Protein AF-A0A7J9YM02-F1 (afdb_monomer)

Structure (mmCIF, N/CA/C/O backbone):
data_AF-A0A7J9YM02-F1
#
_entry.id   AF-A0A7J9YM02-F1
#
loop_
_atom_site.group_PDB
_atom_site.id
_atom_site.type_symbol
_atom_site.label_atom_id
_atom_site.label_alt_id
_atom_site.label_comp_id
_atom_site.label_asym_id
_atom_site.label_entity_id
_atom_site.label_seq_id
_atom_site.pdbx_PDB_ins_code
_atom_site.Cartn_x
_atom_site.Cartn_y
_atom_site.Cartn_z
_atom_site.occupancy
_atom_site.B_iso_or_equiv
_atom_site.auth_seq_id
_atom_site.auth_comp_id
_atom_site.auth_asym_id
_atom_site.auth_atom_id
_atom_site.pdbx_PDB_model_num
ATOM 1 N N . PRO A 1 1 ? -14.355 -8.572 19.866 1.00 68.12 1 PRO A N 1
ATOM 2 C CA . PRO A 1 1 ? -15.587 -9.038 19.179 1.00 68.12 1 PRO A CA 1
ATOM 3 C C . PRO A 1 1 ? -16.026 -7.992 18.155 1.00 68.12 1 PRO A C 1
ATOM 5 O O . PRO A 1 1 ? -15.971 -6.816 18.474 1.00 68.12 1 PRO A O 1
ATOM 8 N N . ASP A 1 2 ? -16.392 -8.423 16.943 1.00 88.94 2 ASP A N 1
ATOM 9 C CA . ASP A 1 2 ? -16.459 -7.600 15.717 1.00 88.94 2 ASP A CA 1
ATOM 10 C C . ASP A 1 2 ? -15.138 -6.881 15.384 1.00 88.94 2 ASP A C 1
ATOM 12 O O . ASP A 1 2 ? -14.971 -5.665 15.497 1.00 88.94 2 ASP A O 1
ATOM 16 N N . ARG A 1 3 ? -14.171 -7.688 14.930 1.00 91.69 3 ARG A N 1
ATOM 17 C CA . ARG A 1 3 ? -12.837 -7.229 14.531 1.00 91.69 3 ARG A CA 1
ATOM 18 C C . ARG A 1 3 ? -12.886 -6.137 13.458 1.00 91.69 3 ARG A C 1
ATOM 20 O O . ARG A 1 3 ? -12.009 -5.276 13.442 1.00 91.69 3 ARG A O 1
ATOM 27 N N . ALA A 1 4 ? -13.879 -6.168 12.571 1.00 93.69 4 ALA A N 1
ATOM 28 C CA . ALA A 1 4 ? -14.016 -5.176 11.515 1.00 93.69 4 ALA A CA 1
ATOM 29 C C . ALA A 1 4 ? -14.448 -3.820 12.091 1.00 93.69 4 ALA A C 1
ATOM 31 O O . ALA A 1 4 ? -13.856 -2.801 11.744 1.00 93.69 4 ALA A O 1
ATOM 32 N N . ALA A 1 5 ? -15.408 -3.792 13.020 1.00 95.00 5 ALA A N 1
ATOM 33 C CA . ALA A 1 5 ? -15.761 -2.560 13.732 1.00 95.00 5 ALA A CA 1
ATOM 34 C C . ALA A 1 5 ? -14.578 -1.987 14.524 1.00 95.00 5 ALA A C 1
ATOM 36 O O . ALA A 1 5 ? -14.300 -0.790 14.445 1.00 95.00 5 ALA A O 1
ATOM 37 N N . GLU A 1 6 ? -13.831 -2.844 15.223 1.00 93.88 6 GLU A N 1
ATOM 38 C CA . GLU A 1 6 ? -12.616 -2.434 15.936 1.00 93.88 6 GLU A CA 1
ATOM 39 C C . GLU A 1 6 ? -11.562 -1.828 14.991 1.00 93.88 6 GLU A C 1
ATOM 41 O O . GLU A 1 6 ? -10.863 -0.892 15.372 1.00 93.88 6 GLU A O 1
ATOM 46 N N . LEU A 1 7 ? -11.422 -2.354 13.768 1.00 93.31 7 LEU A N 1
ATOM 47 C CA . LEU A 1 7 ? -10.501 -1.819 12.762 1.00 93.31 7 LEU A CA 1
ATOM 48 C C . LEU A 1 7 ? -10.946 -0.455 12.234 1.00 93.31 7 LEU A C 1
ATOM 50 O O . LEU A 1 7 ? -10.125 0.460 12.228 1.00 93.31 7 LEU A O 1
ATOM 54 N N . ARG A 1 8 ? -12.227 -0.291 11.874 1.00 95.31 8 ARG A N 1
ATOM 55 C CA . ARG A 1 8 ? -12.769 0.994 11.394 1.00 95.31 8 ARG A CA 1
ATOM 56 C C . ARG A 1 8 ? -12.461 2.124 12.373 1.00 95.31 8 ARG A C 1
ATOM 58 O O . ARG A 1 8 ? -11.827 3.106 12.003 1.00 95.31 8 ARG A O 1
ATOM 65 N N . ASN A 1 9 ? -12.767 1.920 13.653 1.00 95.25 9 ASN A N 1
ATOM 66 C CA . ASN A 1 9 ? -12.581 2.927 14.707 1.00 95.25 9 ASN A CA 1
ATOM 67 C C . ASN A 1 9 ? -11.107 3.316 14.952 1.00 95.25 9 ASN A C 1
ATOM 69 O O . ASN A 1 9 ? -10.801 4.282 15.661 1.00 95.25 9 ASN A O 1
ATOM 73 N N . ARG A 1 10 ? -10.152 2.554 14.407 1.00 92.38 10 ARG A N 1
ATOM 74 C CA . ARG A 1 10 ? -8.721 2.820 14.570 1.00 92.38 10 ARG A CA 1
ATOM 75 C C . ARG A 1 10 ? -8.150 3.721 13.488 1.00 92.38 10 ARG A C 1
ATOM 77 O O . ARG A 1 10 ? -7.113 4.322 13.754 1.00 92.38 10 ARG A O 1
ATOM 84 N N . THR A 1 11 ? -8.820 3.880 12.356 1.00 95.12 11 THR A N 1
ATOM 85 C CA . THR A 1 11 ? -8.307 4.628 11.203 1.00 95.12 11 THR A CA 1
ATOM 86 C C . THR A 1 11 ? -9.130 5.901 10.971 1.00 95.12 11 THR A C 1
ATOM 88 O O . THR A 1 11 ? -10.348 5.831 11.116 1.00 95.12 11 THR A O 1
ATOM 91 N N . PRO A 1 12 ? -8.529 7.045 10.599 1.00 96.31 12 PRO A N 1
ATOM 92 C CA . PRO A 1 12 ? -9.269 8.262 10.254 1.00 96.31 12 PRO A CA 1
ATOM 93 C C . PRO A 1 12 ? -10.338 8.097 9.168 1.00 96.31 12 PRO A C 1
ATOM 95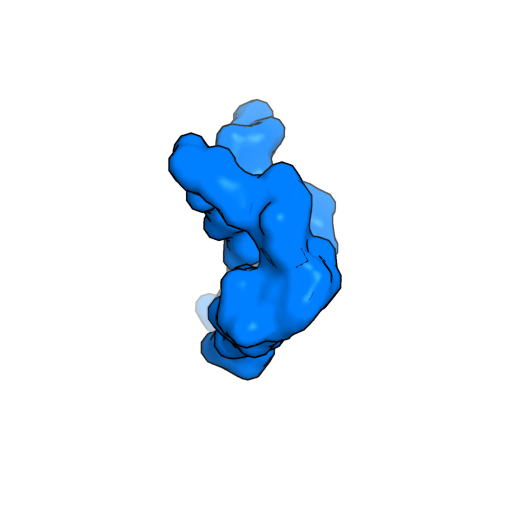 O O . PRO A 1 12 ? -11.347 8.789 9.210 1.00 96.31 12 PRO A O 1
ATOM 98 N N . LEU A 1 13 ? -10.138 7.190 8.208 1.00 96.38 13 LEU A N 1
ATOM 99 C CA . LEU A 1 13 ? -11.113 6.928 7.142 1.00 96.38 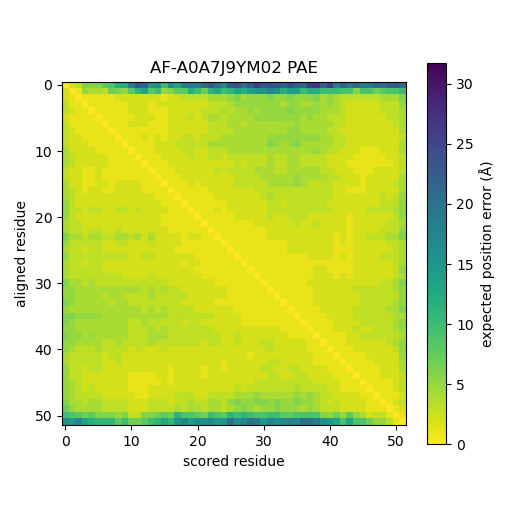13 LEU A CA 1
ATOM 100 C C . LEU A 1 13 ? -12.230 5.953 7.545 1.00 96.38 13 LEU A C 1
ATOM 102 O O . LEU A 1 13 ? -13.044 5.589 6.702 1.00 96.38 13 LEU A O 1
ATOM 106 N N . GLU A 1 14 ? -12.258 5.505 8.803 1.00 96.56 14 GLU A N 1
ATOM 107 C CA . GLU A 1 14 ? -13.282 4.603 9.345 1.00 96.56 14 GLU A CA 1
ATOM 108 C C . GLU A 1 14 ? -13.520 3.337 8.500 1.00 96.56 14 GLU A C 1
ATOM 110 O O . GLU A 1 14 ? -14.630 2.809 8.419 1.00 96.56 14 GLU A O 1
ATOM 115 N N . VAL A 1 15 ? -12.455 2.810 7.885 1.00 95.81 15 VAL A N 1
ATOM 116 C CA . VAL A 1 15 ? -12.511 1.664 6.971 1.00 95.81 15 VAL A CA 1
ATOM 117 C C . VAL A 1 15 ? -11.764 0.462 7.545 1.00 95.81 15 VAL A C 1
ATOM 119 O O . VAL A 1 15 ? -10.669 0.573 8.091 1.00 95.81 15 VAL A O 1
ATOM 122 N N . ALA A 1 16 ? -1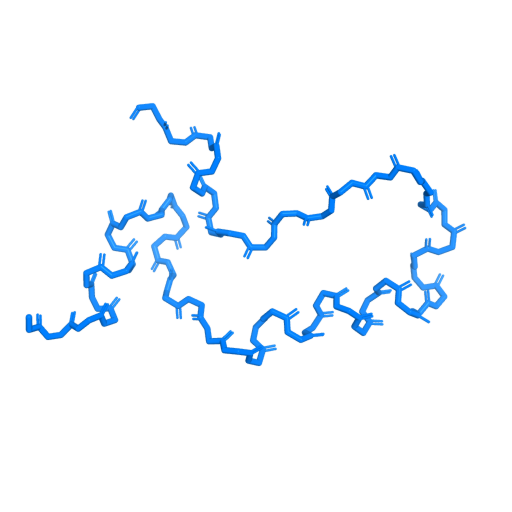2.370 -0.718 7.424 1.00 96.06 16 ALA A N 1
ATOM 123 C CA . ALA A 1 16 ? -11.714 -1.984 7.720 1.00 96.06 16 ALA A CA 1
ATOM 124 C C . ALA A 1 16 ? -11.233 -2.577 6.400 1.00 96.06 16 ALA A C 1
ATOM 126 O O . ALA A 1 16 ? -11.978 -3.315 5.760 1.00 96.06 16 ALA A O 1
ATOM 127 N N . LEU A 1 17 ? -10.018 -2.200 5.995 1.00 95.50 17 LEU A N 1
ATOM 128 C CA . LEU A 1 17 ? -9.434 -2.659 4.738 1.00 95.50 17 LEU A CA 1
ATOM 129 C C . LEU A 1 17 ? -9.319 -4.186 4.715 1.00 95.50 17 LEU A C 1
ATOM 131 O O . LEU A 1 17 ? -8.886 -4.823 5.681 1.00 95.50 17 LEU A O 1
ATOM 135 N N . THR A 1 18 ? -9.728 -4.746 3.588 1.00 95.06 18 THR A N 1
ATOM 136 C CA . THR A 1 18 ? -9.614 -6.156 3.228 1.00 95.06 18 THR A CA 1
ATOM 137 C C . THR A 1 18 ? -8.328 -6.396 2.430 1.00 95.06 18 THR A C 1
ATOM 139 O O . THR A 1 18 ? -7.733 -5.445 1.913 1.00 95.06 18 THR 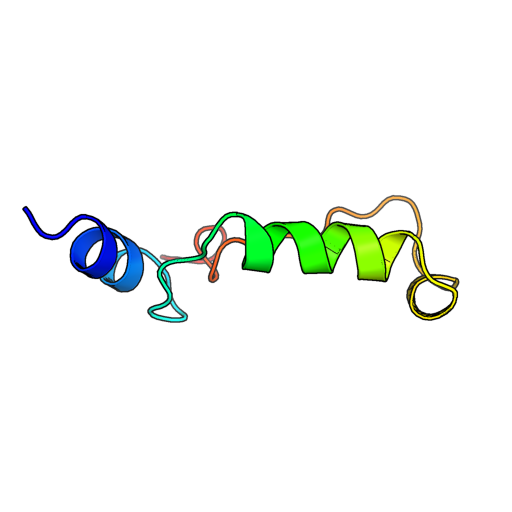A O 1
ATOM 142 N N . PRO A 1 19 ? -7.863 -7.651 2.293 1.00 95.12 19 PRO A N 1
ATOM 143 C CA . PRO A 1 19 ? -6.734 -7.971 1.418 1.00 95.12 19 PRO A CA 1
ATOM 144 C C . PRO A 1 19 ? -6.898 -7.432 -0.013 1.00 95.12 19 PRO A C 1
ATOM 146 O O . PRO A 1 19 ? -5.931 -6.954 -0.609 1.00 95.12 19 PRO A O 1
ATOM 149 N N . GLU A 1 20 ? -8.118 -7.456 -0.544 1.00 95.50 20 GLU A N 1
ATOM 150 C CA . GLU A 1 20 ? -8.456 -6.965 -1.879 1.00 95.50 20 GLU A CA 1
ATOM 151 C C . GLU A 1 20 ? -8.259 -5.446 -2.005 1.00 95.50 20 GLU A C 1
ATOM 153 O O . GLU A 1 20 ? -7.735 -4.978 -3.020 1.00 95.50 20 GLU A O 1
ATOM 158 N N . ASP A 1 21 ? -8.578 -4.678 -0.957 1.00 94.50 21 ASP A N 1
ATOM 159 C CA . ASP A 1 21 ? -8.343 -3.228 -0.934 1.00 94.50 21 ASP A CA 1
ATOM 160 C C . ASP A 1 21 ? -6.842 -2.897 -1.021 1.00 94.50 21 ASP A C 1
ATOM 162 O O . ASP A 1 21 ? -6.434 -1.945 -1.692 1.00 94.50 21 ASP A O 1
ATOM 166 N N . HIS A 1 22 ? -5.989 -3.718 -0.397 1.00 95.62 22 HIS A N 1
ATOM 167 C CA . HIS A 1 22 ? -4.536 -3.573 -0.508 1.00 95.62 22 HIS A CA 1
ATOM 168 C C . HIS A 1 22 ? -4.018 -3.995 -1.889 1.00 95.62 22 HIS A C 1
ATOM 170 O O . HIS A 1 22 ? -3.140 -3.329 -2.444 1.00 95.62 22 HIS A O 1
ATOM 176 N N . ALA A 1 23 ? -4.568 -5.065 -2.475 1.00 97.31 23 ALA A N 1
ATOM 177 C CA . ALA A 1 23 ? -4.168 -5.566 -3.792 1.00 97.31 23 ALA A CA 1
ATOM 178 C C . ALA A 1 23 ? -4.315 -4.503 -4.896 1.00 97.31 23 ALA A C 1
ATOM 180 O O . ALA A 1 23 ? -3.451 -4.398 -5.771 1.00 97.31 23 ALA A O 1
ATOM 181 N N . GLY A 1 24 ? -5.345 -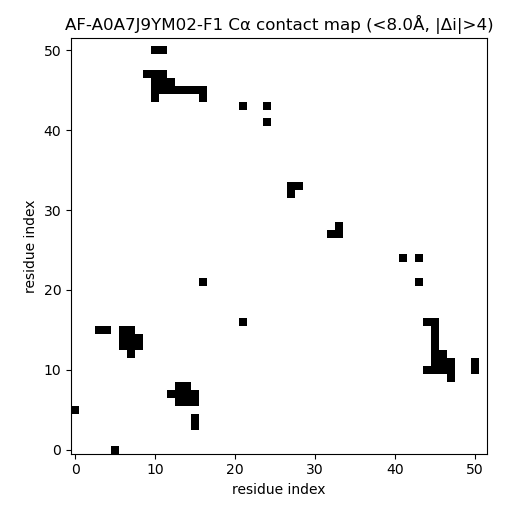3.652 -4.812 1.00 95.50 24 GLY A N 1
ATOM 182 C CA . GLY A 1 24 ? -5.554 -2.541 -5.745 1.00 95.50 24 GLY A CA 1
ATOM 183 C C . GLY A 1 24 ? -4.360 -1.581 -5.837 1.00 95.50 24 GLY A C 1
ATOM 184 O O . GLY A 1 24 ? -4.034 -1.104 -6.924 1.00 95.50 24 GLY A O 1
ATOM 185 N N . SER A 1 25 ? -3.641 -1.367 -4.729 1.00 97.19 25 SER A N 1
ATOM 186 C CA . SER A 1 25 ? -2.439 -0.518 -4.706 1.00 97.19 25 SER A CA 1
ATOM 187 C C . SER A 1 25 ? -1.303 -1.101 -5.553 1.00 97.19 25 SER A C 1
ATOM 189 O O . SER A 1 25 ? -0.613 -0.360 -6.251 1.00 97.19 25 SER A O 1
ATOM 191 N N . TYR A 1 26 ? -1.134 -2.426 -5.556 1.00 97.25 26 TYR A N 1
ATOM 192 C CA . TYR A 1 26 ? -0.139 -3.098 -6.397 1.00 97.25 26 TYR A CA 1
ATOM 193 C C . TYR A 1 26 ? -0.512 -3.027 -7.876 1.00 97.25 26 TYR A C 1
ATOM 195 O O . TYR A 1 26 ? 0.349 -2.757 -8.707 1.00 97.25 26 TYR A O 1
ATOM 203 N N . VAL A 1 27 ? -1.795 -3.214 -8.203 1.00 97.31 27 VAL A N 1
ATOM 204 C CA . VAL A 1 27 ? -2.288 -3.081 -9.582 1.00 97.31 27 VAL A CA 1
ATOM 205 C C . VAL A 1 27 ? -2.075 -1.657 -10.099 1.00 97.31 27 VAL A C 1
ATOM 207 O O . VAL A 1 27 ? -1.588 -1.484 -11.212 1.00 97.31 27 VAL A O 1
ATOM 210 N N . PHE A 1 28 ? -2.367 -0.637 -9.284 1.00 97.38 28 PHE A N 1
ATOM 211 C CA . PHE A 1 28 ? -2.082 0.760 -9.620 1.00 97.38 28 PHE A CA 1
ATOM 212 C C . PHE A 1 28 ? -0.588 0.984 -9.893 1.00 97.38 28 PHE A C 1
ATOM 214 O O . PHE A 1 28 ? -0.242 1.487 -10.962 1.00 97.38 28 PHE A O 1
ATOM 221 N N . LEU A 1 29 ? 0.288 0.571 -8.969 1.00 97.69 29 LEU A N 1
ATOM 222 C CA . LEU A 1 29 ? 1.739 0.757 -9.097 1.00 97.69 29 LEU A CA 1
ATOM 223 C C . LEU A 1 29 ? 2.350 -0.020 -10.273 1.00 97.69 29 LEU A C 1
ATOM 225 O O . LEU A 1 29 ? 3.357 0.412 -10.823 1.00 97.69 29 LEU A O 1
ATOM 229 N N . ALA A 1 30 ? 1.744 -1.138 -10.676 1.00 98.06 30 ALA A N 1
ATOM 230 C CA . ALA A 1 30 ? 2.157 -1.917 -11.842 1.00 98.06 30 ALA A CA 1
ATOM 231 C C . ALA A 1 30 ? 1.612 -1.372 -13.177 1.00 98.06 30 ALA A C 1
ATOM 233 O O . ALA A 1 30 ? 1.998 -1.862 -14.237 1.00 98.06 30 ALA A O 1
ATOM 234 N N . SER A 1 31 ? 0.700 -0.398 -13.145 1.00 98.44 31 SER A N 1
ATOM 235 C CA . SER A 1 31 ? 0.046 0.144 -14.339 1.00 98.44 31 SER A CA 1
ATOM 236 C C . SER A 1 31 ? 0.738 1.395 -14.887 1.00 98.44 31 SER A C 1
ATOM 238 O O . SER A 1 31 ? 1.450 2.104 -14.172 1.00 98.44 31 SER A O 1
ATOM 240 N N . ASP A 1 32 ? 0.416 1.755 -16.133 1.00 98.56 32 ASP A N 1
ATOM 241 C CA . ASP A 1 32 ? 0.870 3.006 -16.759 1.00 98.56 32 ASP A CA 1
ATOM 242 C C . ASP A 1 32 ? 0.417 4.267 -16.006 1.00 98.56 32 ASP A C 1
ATOM 244 O O . ASP A 1 32 ? 1.013 5.335 -16.169 1.00 98.56 32 ASP A O 1
ATOM 248 N N . MET A 1 33 ? -0.606 4.165 -15.147 1.00 98.06 33 MET A N 1
ATOM 249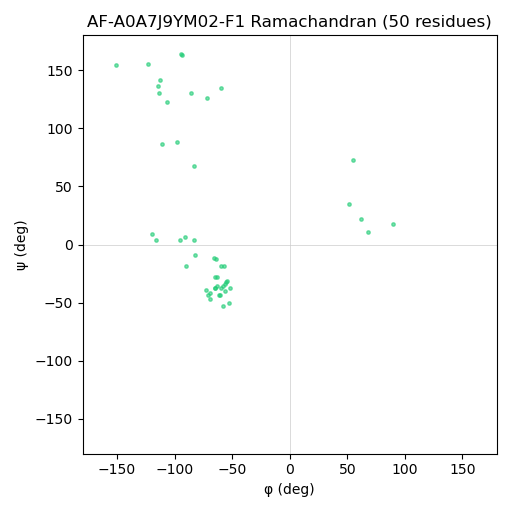 C CA . MET A 1 33 ? -1.058 5.287 -14.319 1.00 98.06 33 MET A CA 1
ATOM 250 C C . MET A 1 33 ? 0.023 5.745 -13.331 1.00 98.06 33 MET A C 1
ATOM 252 O O . MET A 1 33 ? 0.070 6.924 -12.988 1.00 98.06 33 MET A O 1
ATOM 256 N N . ALA A 1 34 ? 0.921 4.848 -12.913 1.00 98.19 34 ALA A N 1
ATOM 257 C CA . ALA A 1 34 ? 1.997 5.152 -11.975 1.00 98.19 34 ALA A CA 1
ATOM 258 C C . ALA A 1 34 ? 3.307 5.603 -12.655 1.00 98.19 34 ALA A C 1
ATOM 260 O O . ALA A 1 34 ? 4.303 5.822 -11.969 1.00 98.19 34 ALA A O 1
ATOM 261 N N . ARG A 1 35 ? 3.335 5.811 -13.984 1.00 98.06 35 ARG A N 1
ATOM 262 C CA . ARG A 1 35 ? 4.568 6.111 -14.753 1.00 98.06 35 ARG A CA 1
ATOM 263 C C . ARG A 1 35 ? 5.365 7.343 -14.296 1.00 98.06 35 ARG A C 1
ATOM 265 O O . ARG A 1 35 ? 6.518 7.499 -14.682 1.00 98.06 35 ARG A O 1
ATOM 272 N N . GLY A 1 36 ? 4.742 8.243 -13.535 1.00 98.12 36 GLY A N 1
ATOM 273 C CA . GLY A 1 36 ? 5.374 9.440 -12.973 1.00 98.12 36 GLY A CA 1
ATOM 274 C C . GLY A 1 36 ? 5.895 9.276 -1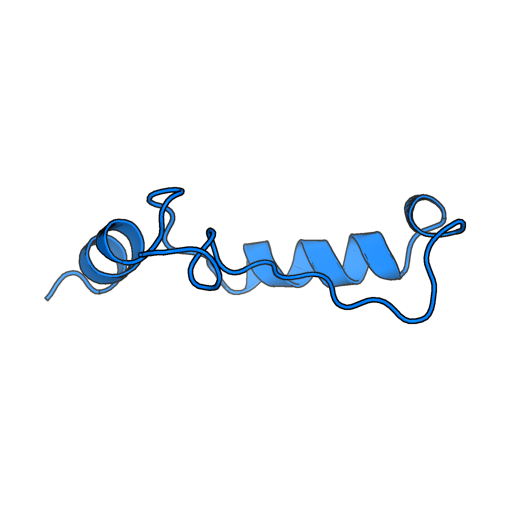1.541 1.00 98.12 36 GLY A C 1
ATOM 275 O O . GLY A 1 36 ? 6.339 10.258 -10.955 1.00 98.12 36 GLY A O 1
ATOM 276 N N . MET A 1 37 ? 5.808 8.081 -10.953 1.00 97.69 37 MET A N 1
ATOM 277 C CA . MET A 1 37 ? 6.144 7.826 -9.551 1.00 97.69 37 MET A CA 1
ATOM 278 C C . MET A 1 37 ? 7.374 6.922 -9.445 1.00 97.69 37 MET A C 1
ATOM 280 O O . MET A 1 37 ? 7.441 5.866 -10.065 1.00 97.69 37 MET A O 1
ATOM 284 N N . THR A 1 38 ? 8.350 7.316 -8.628 1.00 97.56 38 THR A N 1
ATOM 285 C CA . THR A 1 38 ? 9.512 6.486 -8.279 1.00 97.56 38 THR A CA 1
ATOM 286 C C . THR A 1 38 ? 10.024 6.856 -6.889 1.00 97.56 38 THR A C 1
ATOM 288 O O . THR A 1 38 ? 9.792 7.971 -6.424 1.00 97.56 38 THR A O 1
ATOM 291 N N . GLY A 1 39 ? 10.693 5.920 -6.209 1.00 97.62 39 GLY A N 1
ATOM 292 C CA . GLY A 1 39 ? 11.337 6.162 -4.911 1.00 97.62 39 GLY A CA 1
ATOM 293 C C . GLY A 1 39 ? 10.393 6.571 -3.773 1.00 97.62 39 GLY A C 1
ATOM 294 O O . GLY A 1 39 ? 10.841 7.190 -2.814 1.00 97.62 39 GLY A O 1
ATOM 295 N N . THR A 1 40 ? 9.099 6.260 -3.878 1.00 96.44 40 THR A N 1
ATOM 296 C CA . THR A 1 40 ? 8.073 6.657 -2.904 1.00 96.44 40 THR A CA 1
ATOM 297 C C . THR A 1 40 ? 7.325 5.451 -2.339 1.00 96.44 40 THR A C 1
ATOM 299 O O . THR A 1 40 ? 7.240 4.407 -2.986 1.00 96.44 40 THR A O 1
ATOM 302 N N . CYS A 1 41 ? 6.763 5.609 -1.139 1.00 95.31 41 CYS A N 1
ATOM 303 C CA . CYS A 1 41 ? 5.940 4.609 -0.465 1.00 95.31 41 CYS A CA 1
ATOM 304 C C . CYS A 1 41 ? 4.466 5.032 -0.497 1.00 95.31 41 CYS A C 1
ATOM 306 O O . CYS A 1 41 ? 4.106 6.099 0.005 1.00 95.31 41 CYS A O 1
ATOM 308 N N . LEU A 1 42 ? 3.608 4.174 -1.051 1.00 95.50 42 LEU A N 1
ATOM 309 C CA . LEU A 1 42 ? 2.156 4.324 -0.970 1.00 95.50 42 LEU A CA 1
ATOM 310 C C . LEU A 1 42 ? 1.652 3.690 0.334 1.00 95.50 42 LEU A C 1
ATOM 312 O O . LEU A 1 42 ? 1.992 2.545 0.626 1.00 95.50 42 LEU A O 1
ATOM 316 N N . HIS A 1 43 ? 0.834 4.419 1.097 1.00 95.38 43 HIS A N 1
ATOM 317 C CA . HIS A 1 43 ? 0.308 3.981 2.394 1.00 95.38 43 HIS A CA 1
ATOM 318 C C . HIS A 1 43 ? -1.208 3.718 2.316 1.00 95.38 43 HIS A C 1
ATOM 320 O O . HIS A 1 43 ? -2.001 4.615 2.597 1.00 95.38 43 HIS A O 1
ATOM 326 N N . PRO A 1 44 ? -1.647 2.507 1.923 1.00 95.00 44 PRO A N 1
ATOM 327 C CA . PRO A 1 44 ? -3.054 2.117 1.960 1.00 95.00 44 PRO A CA 1
ATOM 328 C C . PRO A 1 44 ? -3.429 1.642 3.371 1.00 95.00 44 PRO A C 1
ATOM 330 O O . PRO A 1 44 ? -3.641 0.455 3.596 1.00 95.00 44 PRO A O 1
ATOM 333 N N . ASP A 1 45 ? -3.436 2.549 4.349 1.00 95.25 45 ASP A N 1
ATOM 334 C CA . ASP A 1 45 ? -3.563 2.218 5.779 1.00 95.25 45 ASP A CA 1
ATOM 335 C C . ASP A 1 45 ? -4.801 2.834 6.456 1.00 95.25 45 ASP A C 1
ATOM 337 O O . ASP A 1 45 ? -4.922 2.811 7.679 1.00 95.25 45 ASP A O 1
ATOM 341 N N . GLY A 1 46 ? -5.718 3.422 5.683 1.00 95.62 46 GLY A N 1
ATOM 342 C CA . GLY A 1 46 ? -6.886 4.124 6.226 1.00 95.62 46 GLY A CA 1
ATOM 343 C C . GLY A 1 46 ? -6.543 5.421 6.976 1.00 95.62 46 GLY A C 1
ATOM 344 O O .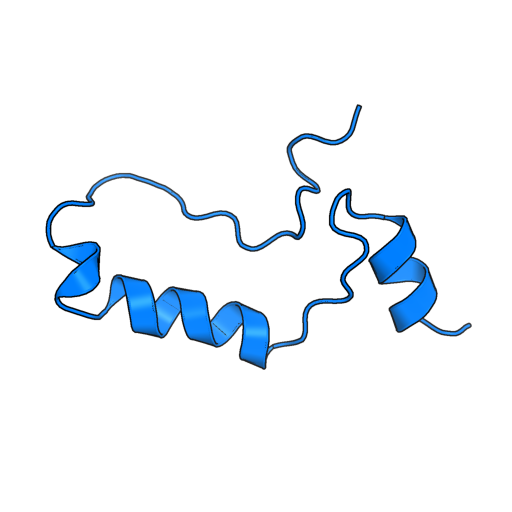 GLY A 1 46 ? -7.410 5.982 7.647 1.00 95.62 46 GLY A O 1
ATOM 345 N N . GLY A 1 47 ? -5.297 5.899 6.886 1.00 95.38 47 GLY A N 1
ATOM 346 C CA . GLY A 1 47 ? -4.789 7.075 7.589 1.00 95.38 47 GLY A CA 1
ATOM 347 C C . GLY A 1 47 ? -4.182 6.773 8.962 1.00 95.38 47 GLY A C 1
ATOM 348 O O . GLY A 1 47 ? -4.060 7.682 9.778 1.00 95.38 47 GLY A O 1
ATOM 349 N N . VAL A 1 48 ? -3.827 5.524 9.278 1.00 94.56 48 VAL A N 1
ATOM 350 C CA . VAL A 1 48 ? -3.226 5.185 10.585 1.00 94.56 48 VAL A CA 1
ATOM 351 C C . VAL A 1 48 ? -1.965 6.007 10.862 1.00 94.56 48 VAL A C 1
ATOM 353 O O . VAL A 1 48 ? -1.801 6.483 11.984 1.00 94.56 48 VAL A O 1
ATOM 356 N N . GLY A 1 49 ? -1.114 6.231 9.856 1.00 91.50 49 GLY A N 1
ATOM 357 C CA . GLY A 1 49 ? 0.140 6.977 10.012 1.00 91.50 49 GLY A CA 1
ATOM 358 C C . GLY A 1 49 ? 0.004 8.467 10.359 1.00 91.50 49 GLY A C 1
ATOM 359 O O . GLY A 1 49 ? 1.002 9.083 10.720 1.00 91.50 49 GLY A O 1
ATOM 360 N N . ILE A 1 50 ? -1.197 9.052 10.267 1.00 93.62 50 ILE A N 1
ATOM 361 C CA . ILE A 1 50 ? -1.443 10.483 10.543 1.00 93.62 50 ILE A CA 1
ATOM 362 C C . ILE A 1 50 ? -2.378 10.727 11.734 1.00 93.62 50 ILE A C 1
ATOM 364 O O . ILE A 1 50 ? -2.763 11.866 11.996 1.00 93.62 50 ILE A O 1
ATOM 368 N N . LYS A 1 51 ? -2.798 9.667 12.431 1.00 84.25 51 LYS A N 1
ATOM 369 C CA . LYS A 1 51 ? -3.681 9.792 13.590 1.00 84.25 51 LYS A CA 1
ATOM 370 C C . LYS A 1 51 ? -2.904 10.397 14.769 1.00 84.25 51 LYS A C 1
ATOM 372 O O . LYS A 1 51 ? -1.847 9.876 15.119 1.00 84.25 51 LYS A O 1
ATOM 377 N N . ALA A 1 52 ? -3.432 11.486 15.336 1.00 66.94 52 ALA A N 1
ATOM 378 C CA . ALA A 1 52 ? -2.893 12.161 16.522 1.00 66.94 52 ALA A CA 1
ATOM 379 C C . ALA A 1 52 ? -3.056 11.328 17.802 1.00 66.94 52 ALA A C 1
ATOM 381 O O . ALA A 1 52 ? -4.070 10.593 17.903 1.00 66.94 52 ALA A O 1
#

Secondary structure (DSSP, 8-state):
--HHHHHHTTSTT-----HHHHHHHHHHHHSGGGTT--S-----STTGGG--

Solvent-accessible surface area (backbone atoms only — not comparable to full-atom values): 3394 Å² total; per-residue (Å²): 133,60,66,54,62,61,40,10,78,67,17,82,65,56,44,58,82,49,74,67,66,51,48,52,55,55,55,45,64,74,34,81,86,32,75,89,67,74,101,74,84,85,80,92,54,43,45,48,94,73,64,128

pLDDT: mean 94.42, std 5.92, range [66.94, 98.56]

Foldseek 3Di:
DPVQQVLLVQAPQSGSDDPVLVVVVVVCCPDPVCVVDDPDDDDPRNHNVPDD

Mean predicted aligned error: 3.1 Å

Radius of gyration: 13.32 Å; Cα contacts (8 Å, |Δi|>4): 36; chains: 1; bounding box: 28×21×36 Å

Sequence (52 aa):
PDRAAELRNRTPLEVALTPEDHAGSYVFLASDMARGMTGTCLHPDGGVGIKA

Nearest PDB structures (foldseek):
  2foi-assembly1_C  TM=8.132E-01  e=1.333E-02  Plasmodium falciparum 3D7
  4bms-assembly1_C  TM=8.232E-01  e=7.106E-02  Ralstonia sp. DSMZ 6428
  4bms-assembly1_F  TM=8.234E-01  e=7.106E-02  Ralstonia sp. DSMZ 6428
  4bms-assembly1_A  TM=8.229E-01  e=9.392E-02  Ralstonia sp. DSMZ 6428
  4bms-assembly2_E-2  TM=8.249E-01  e=1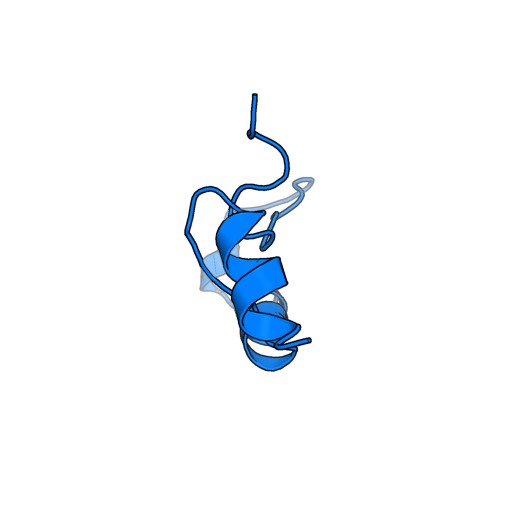.007E-01  Ralstonia sp. DSMZ 6428